Protein AF-A0A0J0YP64-F1 (afdb_monomer_lite)

Secondary structure (DSSP, 8-state):
-HHHHHHHHHHHHHHHHHHHHHHHHHHTT--TT-HHHHHHHHHHHHHHHHHTTT-

Foldseek 3Di:
DVVVVVVVVVVVVVVVVLVVVLVVCVVVVPDPPDVVNVVSCVVCVVVVVVVVVVD

Organism: NCBI:txid1470200

Structure (mmCIF, N/CA/C/O backbone):
data_AF-A0A0J0YP64-F1
#
_entry.id   AF-A0A0J0YP64-F1
#
loop_
_atom_site.group_PDB
_atom_site.id
_atom_site.type_symbol
_atom_site.label_atom_id
_atom_site.label_alt_id
_atom_site.label_comp_id
_atom_site.label_asym_id
_atom_site.label_entity_id
_atom_site.label_seq_id
_atom_site.pdbx_PDB_ins_code
_atom_site.Cartn_x
_atom_site.Cartn_y
_atom_site.Cartn_z
_atom_site.occupancy
_atom_site.B_iso_or_equiv
_atom_site.auth_seq_id
_atom_site.auth_comp_id
_atom_site.auth_asym_id
_atom_site.auth_atom_id
_atom_site.pdbx_PDB_model_num
ATOM 1 N N . MET A 1 1 ? 12.543 0.611 -24.150 1.00 62.34 1 MET A N 1
ATOM 2 C CA . MET A 1 1 ? 11.211 0.039 -23.830 1.00 62.34 1 MET A CA 1
ATOM 3 C C . MET A 1 1 ? 11.152 -0.648 -22.461 1.00 62.34 1 MET A C 1
ATOM 5 O O . MET A 1 1 ? 10.065 -0.854 -21.949 1.00 62.34 1 MET A O 1
ATOM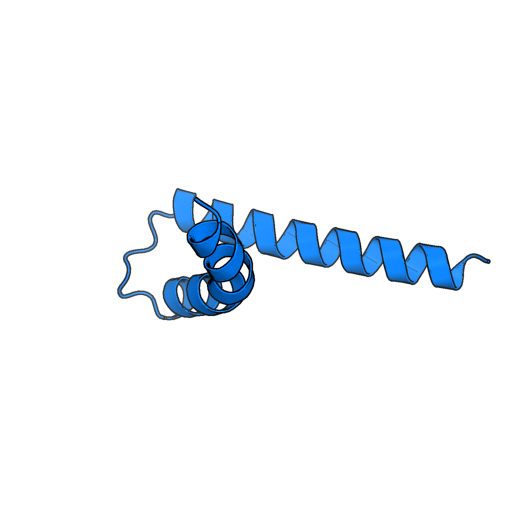 9 N N . THR A 1 2 ? 12.288 -0.937 -21.821 1.00 80.44 2 THR A N 1
ATOM 10 C CA . THR A 1 2 ? 12.371 -1.635 -20.524 1.00 80.44 2 THR A CA 1
ATOM 11 C C . THR A 1 2 ? 12.086 -0.751 -19.305 1.00 80.44 2 THR A C 1
ATOM 13 O O . THR A 1 2 ? 11.477 -1.217 -18.351 1.00 80.44 2 THR A O 1
ATOM 16 N N . ALA A 1 3 ? 12.455 0.535 -19.340 1.00 84.00 3 ALA A N 1
ATOM 17 C CA . ALA A 1 3 ? 12.251 1.449 -18.209 1.00 84.00 3 ALA A CA 1
ATOM 18 C C . ALA A 1 3 ? 10.767 1.653 -17.849 1.00 84.00 3 ALA A C 1
ATOM 20 O O . ALA A 1 3 ? 10.429 1.721 -16.673 1.00 84.00 3 ALA A O 1
ATOM 21 N N . LEU A 1 4 ? 9.878 1.700 -18.850 1.00 88.06 4 LEU A N 1
ATOM 22 C CA . LEU A 1 4 ? 8.436 1.840 -18.624 1.00 88.06 4 LEU A CA 1
ATOM 23 C C . LEU A 1 4 ? 7.857 0.593 -17.942 1.00 88.06 4 LEU A C 1
ATOM 25 O O . LEU A 1 4 ? 7.086 0.712 -16.998 1.00 88.06 4 LEU A O 1
ATOM 29 N N . ILE A 1 5 ? 8.282 -0.594 -18.387 1.00 89.50 5 ILE A N 1
ATOM 30 C CA . ILE A 1 5 ? 7.873 -1.876 -17.800 1.00 89.50 5 ILE A CA 1
ATOM 31 C C . ILE A 1 5 ? 8.340 -1.955 -16.346 1.00 89.50 5 ILE A C 1
ATOM 33 O O . ILE A 1 5 ? 7.551 -2.306 -15.480 1.00 89.50 5 ILE A O 1
ATOM 37 N N . TYR A 1 6 ? 9.579 -1.547 -16.062 1.00 90.81 6 TYR A N 1
ATOM 38 C CA . TYR A 1 6 ? 10.121 -1.539 -14.703 1.00 90.81 6 TYR A CA 1
ATOM 39 C C . TYR A 1 6 ? 9.355 -0.588 -13.769 1.00 90.81 6 TYR A C 1
ATOM 41 O O . TYR A 1 6 ? 9.095 -0.912 -12.612 1.00 90.81 6 TYR A O 1
ATOM 49 N N . LEU A 1 7 ? 8.954 0.582 -14.278 1.00 91.38 7 LEU A N 1
ATOM 50 C CA . LEU A 1 7 ? 8.160 1.558 -13.527 1.00 91.38 7 LEU A CA 1
ATOM 51 C C . LEU A 1 7 ? 6.766 1.021 -13.192 1.00 91.38 7 LEU A C 1
ATOM 53 O O . LEU A 1 7 ? 6.304 1.161 -12.061 1.00 91.38 7 LEU A O 1
ATOM 57 N N . VAL A 1 8 ? 6.114 0.388 -14.168 1.00 93.06 8 VAL A N 1
ATOM 58 C CA . VAL A 1 8 ? 4.796 -0.229 -13.987 1.00 93.06 8 VAL A CA 1
ATOM 59 C C . VAL A 1 8 ? 4.878 -1.410 -13.023 1.00 93.06 8 VAL A C 1
ATOM 61 O O . VAL A 1 8 ? 4.056 -1.500 -12.116 1.00 93.06 8 VAL A O 1
ATOM 64 N N . ASP A 1 9 ? 5.885 -2.267 -13.164 1.00 92.81 9 ASP A N 1
ATOM 65 C CA . ASP A 1 9 ? 6.103 -3.420 -12.289 1.00 92.81 9 ASP A CA 1
ATOM 66 C C . ASP A 1 9 ? 6.387 -2.997 -10.839 1.00 92.81 9 ASP A C 1
ATOM 68 O O . ASP A 1 9 ? 5.789 -3.522 -9.898 1.00 92.81 9 ASP A O 1
ATOM 72 N 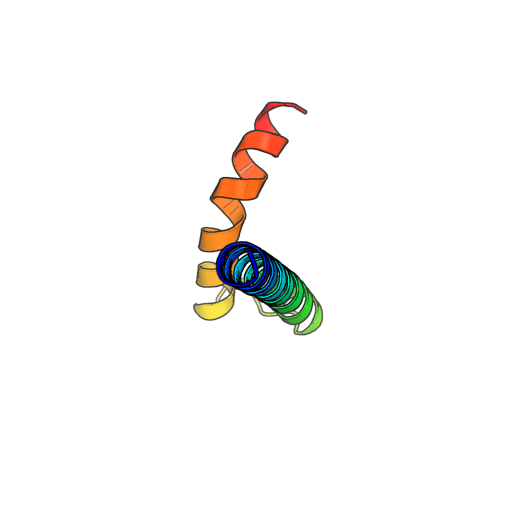N . THR A 1 10 ? 7.203 -1.953 -10.651 1.00 92.62 10 THR A N 1
ATOM 73 C CA . THR A 1 10 ? 7.460 -1.362 -9.328 1.00 92.62 10 THR A CA 1
ATOM 74 C C . THR A 1 10 ? 6.178 -0.806 -8.709 1.00 92.62 10 THR A C 1
ATOM 76 O O . THR A 1 10 ? 5.894 -1.066 -7.539 1.00 92.62 10 THR A O 1
ATOM 79 N N . LEU A 1 11 ? 5.376 -0.061 -9.478 1.00 92.62 11 LEU A N 1
ATOM 80 C CA . LEU A 1 11 ? 4.106 0.493 -8.997 1.00 92.62 11 LEU A CA 1
ATOM 81 C C . LEU A 1 11 ? 3.098 -0.604 -8.645 1.00 92.62 11 LEU A C 1
ATOM 83 O O . LEU A 1 11 ? 2.420 -0.507 -7.621 1.00 92.62 11 LEU A O 1
ATOM 87 N N . LEU A 1 12 ? 3.019 -1.654 -9.462 1.00 91.62 12 LEU A N 1
ATOM 88 C CA . LEU A 1 12 ? 2.135 -2.791 -9.234 1.00 91.62 12 LEU A CA 1
ATOM 89 C C . LEU A 1 12 ? 2.547 -3.567 -7.978 1.00 91.62 12 LEU A C 1
ATOM 91 O O . LEU A 1 12 ? 1.704 -3.876 -7.136 1.00 91.62 12 LEU A O 1
ATOM 95 N N . THR A 1 13 ? 3.846 -3.814 -7.812 1.00 89.25 13 THR A N 1
ATOM 96 C CA . THR A 1 13 ? 4.410 -4.481 -6.633 1.00 89.25 13 THR A CA 1
ATOM 97 C C . THR A 1 13 ? 4.190 -3.654 -5.368 1.00 89.25 13 THR A C 1
ATOM 99 O O . THR A 1 13 ? 3.790 -4.195 -4.337 1.00 89.25 13 THR A O 1
ATOM 102 N N . LEU A 1 14 ? 4.368 -2.332 -5.439 1.00 88.44 14 LEU A N 1
ATOM 103 C CA . LEU A 1 14 ? 4.086 -1.424 -4.326 1.00 88.44 14 LEU A CA 1
ATOM 104 C C . LEU A 1 14 ? 2.595 -1.441 -3.955 1.00 88.44 14 LEU A C 1
ATOM 106 O O . LEU A 1 14 ? 2.252 -1.524 -2.775 1.00 88.44 14 LEU A O 1
ATOM 110 N N . ALA A 1 15 ? 1.702 -1.416 -4.947 1.00 85.25 15 ALA A N 1
ATOM 111 C CA . ALA A 1 15 ? 0.263 -1.516 -4.723 1.00 85.25 15 ALA A CA 1
ATOM 112 C C . ALA A 1 15 ? -0.121 -2.855 -4.068 1.00 85.25 15 ALA A C 1
ATOM 114 O O . ALA A 1 15 ? -0.876 -2.868 -3.093 1.00 85.25 15 ALA A O 1
ATOM 115 N N . LEU A 1 16 ? 0.448 -3.969 -4.541 1.00 88.12 16 LEU A N 1
ATOM 116 C CA . LEU A 1 16 ? 0.281 -5.293 -3.932 1.00 88.12 16 LEU A CA 1
ATOM 117 C C . LEU A 1 16 ? 0.776 -5.316 -2.483 1.00 88.12 16 LEU A C 1
ATOM 119 O O . LEU A 1 16 ? 0.078 -5.830 -1.609 1.00 88.12 16 LEU A O 1
ATOM 123 N N . PHE A 1 17 ? 1.930 -4.710 -2.203 1.00 88.00 17 PHE A N 1
ATOM 124 C CA . PHE A 1 17 ? 2.480 -4.623 -0.851 1.00 88.00 17 PHE A CA 1
ATOM 125 C C . PHE A 1 17 ? 1.547 -3.863 0.101 1.00 88.00 17 PHE A C 1
ATOM 127 O O . PHE A 1 17 ? 1.308 -4.309 1.222 1.00 88.00 17 PHE A O 1
ATOM 134 N N . VAL A 1 18 ? 0.948 -2.758 -0.352 1.00 80.94 18 VAL A N 1
ATOM 135 C CA . VAL A 1 18 ? -0.033 -1.988 0.435 1.00 80.94 18 VAL A CA 1
ATOM 136 C C . VAL A 1 18 ? -1.302 -2.803 0.713 1.00 80.94 18 VAL A C 1
ATOM 138 O O . VAL A 1 18 ? -1.828 -2.773 1.831 1.00 80.94 18 VAL A O 1
ATOM 141 N N . VAL A 1 19 ? -1.793 -3.561 -0.270 1.00 82.12 19 VAL A N 1
ATOM 142 C CA . VAL A 1 19 ? -2.959 -4.445 -0.095 1.00 82.12 19 VAL A CA 1
ATOM 143 C C . VAL A 1 19 ? -2.651 -5.571 0.893 1.00 82.12 19 VAL A C 1
ATOM 145 O O . VAL A 1 19 ? -3.447 -5.822 1.801 1.00 82.12 19 VAL A O 1
ATOM 148 N N . LEU A 1 20 ? -1.484 -6.206 0.772 1.00 84.00 20 LEU A N 1
ATOM 149 C CA . LEU A 1 20 ? -1.031 -7.234 1.707 1.00 84.00 20 LEU A CA 1
ATOM 150 C C . LEU A 1 20 ? -0.848 -6.672 3.117 1.00 84.00 20 LEU A C 1
ATOM 1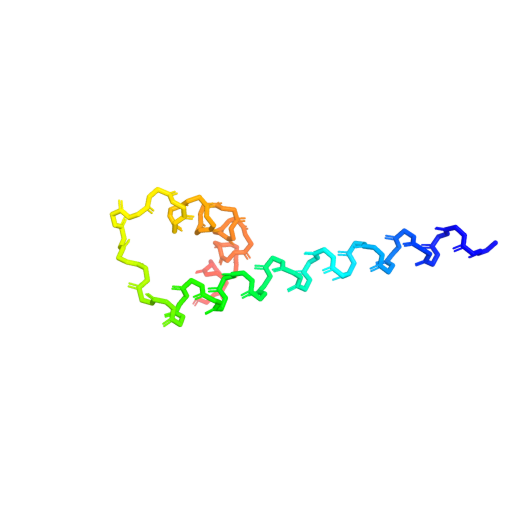52 O O . LEU A 1 20 ? -1.292 -7.304 4.069 1.00 84.00 20 LEU A O 1
ATOM 156 N N . ALA A 1 21 ? -0.289 -5.468 3.266 1.00 78.88 21 ALA A N 1
ATOM 157 C CA . ALA A 1 21 ? -0.167 -4.797 4.560 1.00 78.88 21 ALA A CA 1
ATOM 158 C C . ALA A 1 21 ? -1.538 -4.576 5.223 1.00 78.88 21 ALA A C 1
ATOM 160 O O . ALA A 1 21 ? -1.691 -4.780 6.429 1.00 78.88 21 ALA A O 1
ATOM 161 N N . ARG A 1 22 ? -2.565 -4.225 4.438 1.00 71.44 22 ARG A N 1
ATOM 162 C CA . ARG A 1 22 ? -3.944 -4.120 4.935 1.00 71.44 22 ARG A CA 1
ATOM 163 C C . ARG A 1 22 ? -4.510 -5.471 5.376 1.00 71.44 22 ARG A C 1
ATOM 165 O O . ARG A 1 22 ? -5.166 -5.527 6.415 1.00 71.44 22 ARG A O 1
ATOM 172 N N . LEU A 1 23 ? -4.250 -6.541 4.624 1.00 78.25 23 LEU A N 1
ATOM 173 C CA . LEU A 1 23 ? -4.666 -7.897 4.995 1.00 78.25 23 LEU A CA 1
ATOM 174 C C . LEU A 1 23 ? -3.957 -8.363 6.276 1.00 78.25 23 LEU A C 1
ATOM 176 O O . LEU A 1 23 ? -4.593 -8.923 7.165 1.00 78.25 23 LEU A O 1
ATOM 180 N N . LEU A 1 24 ? -2.663 -8.056 6.405 1.00 79.25 24 LEU A N 1
ATOM 181 C CA . LEU A 1 24 ? -1.858 -8.358 7.586 1.00 79.25 24 LEU A CA 1
ATOM 182 C C . LEU A 1 24 ? -2.392 -7.645 8.828 1.00 79.25 24 LEU A C 1
ATOM 184 O O . LEU A 1 24 ? -2.486 -8.259 9.884 1.00 79.25 24 LEU A O 1
ATOM 188 N N . LEU A 1 25 ? -2.790 -6.375 8.711 1.00 72.25 25 LEU A N 1
ATOM 189 C CA . LEU A 1 25 ? -3.428 -5.651 9.814 1.00 72.25 25 LEU A CA 1
ATOM 190 C C . LEU A 1 25 ? -4.772 -6.257 10.226 1.00 72.25 25 LEU A C 1
ATOM 192 O O . LEU A 1 25 ? -5.083 -6.288 11.418 1.00 72.25 25 LEU A O 1
ATOM 196 N N . GLN A 1 26 ? -5.567 -6.728 9.259 1.00 67.69 26 GLN A N 1
ATOM 197 C CA . GLN A 1 26 ? -6.819 -7.433 9.543 1.00 67.69 26 GLN A CA 1
ATOM 198 C C . GLN A 1 26 ? -6.553 -8.776 10.239 1.00 67.69 26 GLN A C 1
ATOM 200 O O . GLN A 1 26 ? -7.220 -9.095 11.222 1.00 67.69 26 GLN A O 1
ATOM 205 N N . TRP A 1 27 ? -5.552 -9.535 9.779 1.00 67.88 27 TRP A N 1
ATOM 206 C CA . TRP A 1 27 ? -5.115 -10.796 10.392 1.00 67.88 27 TRP A CA 1
ATOM 207 C C . TRP A 1 27 ? -4.539 -10.610 11.793 1.00 67.88 27 TRP A C 1
ATOM 209 O O . TRP A 1 27 ? -4.865 -11.377 12.696 1.00 67.88 27 TRP A O 1
ATOM 219 N N . ALA A 1 28 ? -3.749 -9.559 12.001 1.00 70.88 28 ALA A N 1
ATOM 220 C CA . ALA A 1 28 ? -3.178 -9.213 13.296 1.00 70.88 28 ALA A CA 1
ATOM 221 C C . 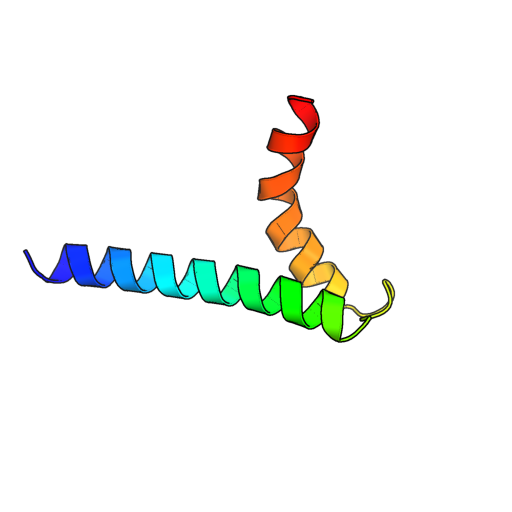ALA A 1 28 ? -4.232 -8.725 14.307 1.00 70.88 28 ALA A C 1
ATOM 223 O O . ALA A 1 28 ? -3.865 -8.417 15.439 1.00 70.88 28 ALA A O 1
ATOM 224 N N . ARG A 1 29 ? -5.517 -8.625 13.909 1.00 62.34 29 ARG A N 1
ATOM 225 C CA . ARG A 1 29 ? -6.608 -8.023 14.695 1.00 62.34 29 ARG A CA 1
ATOM 226 C C . ARG A 1 29 ? -6.148 -6.732 15.369 1.00 62.34 29 ARG A C 1
ATOM 228 O O . ARG A 1 29 ? -6.379 -6.535 16.558 1.00 62.34 29 ARG A O 1
ATOM 235 N N . ALA A 1 30 ? -5.439 -5.881 14.622 1.00 59.66 30 ALA A N 1
ATOM 236 C CA . ALA A 1 30 ? -4.912 -4.646 15.176 1.00 59.66 30 ALA A CA 1
ATOM 237 C C . ALA A 1 30 ? -6.097 -3.775 15.613 1.00 59.66 30 ALA A C 1
ATOM 239 O O . ALA A 1 30 ? -6.820 -3.235 14.775 1.00 59.66 30 ALA A O 1
ATOM 240 N N . ASP A 1 31 ? -6.314 -3.689 16.927 1.00 57.56 31 ASP A N 1
ATOM 241 C CA . ASP A 1 31 ? -7.371 -2.882 17.524 1.00 57.56 31 ASP A CA 1
ATOM 242 C C . ASP A 1 31 ? -7.340 -1.459 16.955 1.00 57.56 31 ASP A C 1
ATOM 244 O O . ASP A 1 31 ? -6.271 -0.876 16.750 1.00 57.56 31 ASP A O 1
ATOM 248 N N . PHE A 1 32 ? -8.515 -0.856 16.756 1.00 54.97 32 PHE A N 1
ATOM 249 C CA . PHE A 1 32 ? -8.687 0.494 16.193 1.00 54.97 32 PHE A CA 1
ATOM 250 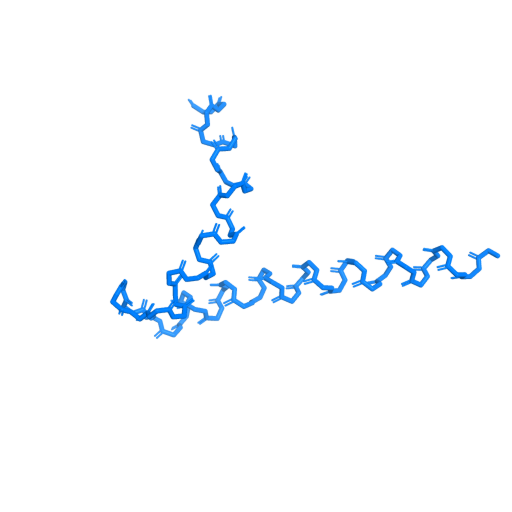C C . PHE A 1 32 ? -7.945 1.613 16.963 1.00 54.97 32 PHE A C 1
ATOM 252 O O . PHE A 1 32 ? -7.901 2.759 16.508 1.00 54.97 32 PHE A O 1
ATOM 259 N N . ARG A 1 33 ? -7.347 1.300 18.121 1.00 59.31 33 ARG A N 1
ATOM 260 C CA . ARG A 1 33 ? -6.492 2.192 18.922 1.00 59.31 33 ARG A CA 1
ATOM 261 C C . ARG A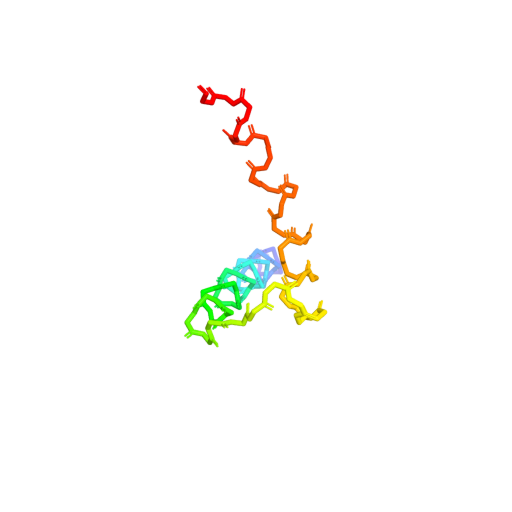 1 33 ? -5.017 2.171 18.502 1.00 59.31 33 ARG A C 1
ATOM 263 O O . ARG A 1 33 ? -4.254 2.993 18.999 1.00 59.31 33 ARG A O 1
ATOM 270 N N . ASN A 1 34 ? -4.601 1.269 17.609 1.00 64.06 34 ASN A N 1
ATOM 271 C CA . ASN A 1 34 ? -3.223 1.213 17.136 1.00 64.06 34 ASN A CA 1
ATOM 272 C C . ASN A 1 34 ? -2.991 2.296 16.057 1.00 64.06 34 ASN A C 1
ATOM 274 O O . ASN A 1 34 ? -3.637 2.253 15.003 1.00 64.06 34 ASN A O 1
ATOM 278 N N . PRO A 1 35 ? -2.074 3.260 16.275 1.00 65.88 35 PRO A N 1
ATOM 279 C CA . PRO A 1 35 ? -1.808 4.343 15.324 1.00 65.88 35 PRO A CA 1
ATOM 280 C C . PRO A 1 35 ? -1.401 3.837 13.929 1.00 65.88 35 PRO A C 1
ATOM 282 O O . PRO A 1 35 ? -1.700 4.490 12.929 1.00 65.88 35 PRO A O 1
ATOM 285 N N . ILE A 1 36 ? -0.804 2.642 13.835 1.00 66.88 36 ILE A N 1
ATOM 286 C CA . ILE A 1 36 ? -0.430 2.011 12.559 1.00 66.88 36 ILE A CA 1
ATOM 287 C C . ILE A 1 36 ? -1.671 1.536 11.784 1.00 66.88 36 ILE A C 1
ATOM 289 O O . ILE A 1 36 ? -1.772 1.744 10.573 1.00 66.88 36 ILE A O 1
ATOM 293 N N . ALA A 1 37 ? -2.654 0.957 12.479 1.00 64.44 37 ALA A N 1
ATOM 294 C CA . ALA A 1 37 ? -3.912 0.535 11.865 1.00 64.44 37 ALA A CA 1
ATOM 295 C C . ALA A 1 37 ? -4.702 1.741 11.333 1.00 64.44 37 ALA A C 1
ATOM 297 O O . ALA A 1 37 ? -5.228 1.698 10.219 1.00 64.44 37 ALA A O 1
ATOM 298 N N . GLN A 1 38 ? -4.717 2.853 12.078 1.00 70.31 38 GLN A N 1
ATOM 299 C CA . GLN A 1 38 ? -5.346 4.096 11.624 1.00 70.31 38 GLN A CA 1
ATOM 300 C C . GLN A 1 38 ? -4.642 4.693 10.403 1.00 70.31 38 GLN A C 1
ATOM 302 O O . GLN A 1 38 ? -5.323 5.135 9.479 1.00 70.31 38 GLN A O 1
ATOM 307 N N . ALA A 1 39 ? -3.306 4.677 10.359 1.00 71.25 39 ALA A N 1
ATOM 308 C CA . ALA A 1 39 ? -2.549 5.169 9.209 1.00 71.25 39 ALA A CA 1
ATOM 309 C C . ALA A 1 39 ? -2.889 4.390 7.929 1.00 71.25 39 ALA A C 1
ATOM 311 O O . ALA A 1 39 ? -3.193 4.997 6.901 1.00 71.25 39 ALA A O 1
ATOM 312 N N . ILE A 1 40 ? -2.934 3.057 7.997 1.00 68.25 40 ILE A N 1
ATOM 313 C CA . ILE A 1 40 ? -3.233 2.226 6.823 1.00 68.25 40 ILE A CA 1
ATOM 314 C C . ILE A 1 40 ? -4.694 2.374 6.389 1.00 68.25 40 ILE A C 1
ATOM 316 O O . ILE A 1 40 ? -4.954 2.512 5.192 1.00 68.25 40 ILE A O 1
ATOM 320 N N . VAL A 1 41 ? -5.647 2.439 7.326 1.00 67.88 41 VAL A N 1
ATOM 321 C CA . VAL A 1 41 ? -7.053 2.746 7.007 1.00 67.88 41 VAL A CA 1
ATOM 322 C C . VAL A 1 41 ? -7.182 4.131 6.376 1.00 67.88 41 VAL A C 1
ATOM 324 O O . VAL A 1 41 ? -7.923 4.282 5.415 1.00 67.88 41 VAL A O 1
ATOM 327 N N . LYS A 1 42 ? -6.441 5.140 6.843 1.00 70.12 42 LYS A N 1
ATOM 328 C CA . LYS A 1 42 ? -6.481 6.501 6.283 1.00 70.12 42 LYS A CA 1
ATOM 329 C C . LYS A 1 42 ? -5.873 6.576 4.880 1.00 70.12 42 LYS A C 1
ATOM 331 O O . LYS A 1 42 ? -6.378 7.332 4.060 1.00 70.12 42 LYS A O 1
ATOM 336 N N . ILE A 1 43 ? -4.852 5.766 4.597 1.00 71.25 43 ILE A N 1
ATOM 337 C CA . ILE A 1 43 ? -4.239 5.639 3.266 1.00 71.25 43 ILE A CA 1
ATOM 338 C C . ILE A 1 43 ? -5.150 4.861 2.306 1.00 71.25 43 ILE A C 1
ATOM 340 O O . ILE A 1 43 ? -5.252 5.220 1.137 1.00 71.25 43 ILE A O 1
ATOM 344 N N . THR A 1 44 ? -5.861 3.831 2.780 1.00 65.56 44 THR A N 1
ATOM 345 C CA . THR A 1 44 ? -6.762 3.037 1.922 1.00 65.56 44 THR A CA 1
ATOM 346 C C . THR A 1 44 ? -8.179 3.599 1.805 1.00 65.56 44 THR A C 1
ATOM 348 O O . THR A 1 44 ? -8.836 3.376 0.792 1.00 65.56 44 THR A O 1
ATOM 351 N N . ASN A 1 45 ? -8.646 4.393 2.769 1.00 69.00 45 ASN A N 1
ATOM 352 C CA . ASN A 1 45 ? -9.946 5.064 2.737 1.00 69.00 45 ASN A CA 1
ATOM 353 C C . ASN A 1 45 ? -10.202 5.934 1.499 1.00 69.00 45 ASN A C 1
ATOM 355 O O . ASN A 1 45 ? -11.299 5.803 0.964 1.00 69.00 45 ASN A O 1
ATOM 359 N N . PRO A 1 46 ? -9.283 6.781 0.988 1.00 68.00 46 PRO A N 1
ATOM 360 C CA . PRO A 1 46 ? -9.541 7.550 -0.231 1.00 68.00 46 PRO A CA 1
ATOM 361 C C . PRO A 1 46 ? -9.796 6.663 -1.455 1.00 68.00 46 PRO A C 1
ATOM 363 O O . PRO A 1 46 ? -10.470 7.102 -2.379 1.00 68.00 46 PRO A O 1
ATOM 366 N N . LEU A 1 47 ? -9.327 5.411 -1.445 1.00 64.12 47 LEU A N 1
ATOM 367 C CA . LEU A 1 47 ? -9.609 4.430 -2.494 1.00 64.12 47 LEU A CA 1
ATOM 368 C C . LEU A 1 47 ? -10.995 3.774 -2.333 1.00 64.12 47 LEU A C 1
ATOM 370 O O . LEU A 1 47 ? -11.621 3.389 -3.313 1.00 64.12 47 LEU A O 1
ATOM 374 N N . ILE A 1 48 ? -11.489 3.650 -1.098 1.00 62.88 48 ILE A N 1
ATOM 375 C CA . ILE A 1 48 ? -12.728 2.923 -0.762 1.00 62.88 48 ILE A CA 1
ATOM 376 C C . ILE A 1 48 ? -13.940 3.863 -0.672 1.00 62.88 48 ILE A C 1
ATOM 378 O O . ILE A 1 48 ? -15.048 3.478 -1.032 1.00 62.88 48 ILE A O 1
ATOM 382 N N . LEU A 1 49 ? -13.749 5.102 -0.209 1.00 66.69 49 LEU A N 1
ATOM 383 C CA . LEU A 1 49 ? -14.782 6.142 -0.140 1.00 66.69 49 LEU A CA 1
ATOM 384 C C . LEU A 1 49 ? -15.500 6.417 -1.472 1.00 66.69 49 LEU A C 1
ATOM 386 O O . LEU A 1 49 ? -16.723 6.547 -1.429 1.00 66.69 49 LEU A O 1
ATOM 390 N N . PRO A 1 50 ? -14.820 6.508 -2.635 1.00 61.25 50 PRO A N 1
ATOM 391 C CA . PRO A 1 50 ? -15.517 6.676 -3.907 1.00 61.25 50 PRO A CA 1
ATOM 392 C C . PRO A 1 50 ? -16.351 5.439 -4.249 1.00 61.25 50 PRO A C 1
ATOM 394 O O . PRO A 1 50 ? -17.496 5.583 -4.659 1.00 61.25 50 PRO A O 1
ATOM 397 N N . LEU A 1 51 ? -15.838 4.233 -3.986 1.00 60.25 51 LEU A N 1
ATOM 398 C CA . LEU A 1 51 ? -16.562 2.983 -4.230 1.00 60.25 51 LEU A CA 1
ATOM 399 C C . LEU A 1 51 ? -17.817 2.862 -3.348 1.00 60.25 51 LEU A C 1
ATOM 401 O O . LEU A 1 51 ? -18.853 2.385 -3.797 1.00 60.25 51 LEU A O 1
ATOM 405 N N . ARG A 1 52 ? -17.753 3.368 -2.110 1.00 63.88 52 ARG A N 1
ATOM 406 C CA . ARG A 1 52 ? -18.881 3.386 -1.165 1.00 63.88 52 ARG A CA 1
ATOM 407 C C . ARG A 1 52 ? -19.937 4.455 -1.465 1.00 63.88 52 ARG A C 1
ATOM 409 O O . ARG A 1 52 ? -20.963 4.457 -0.803 1.00 63.88 52 ARG A O 1
ATOM 416 N N . ARG A 1 53 ? -19.672 5.387 -2.388 1.00 62.34 53 ARG A N 1
ATOM 417 C CA . ARG A 1 53 ? -20.663 6.370 -2.866 1.00 62.34 53 ARG A CA 1
ATOM 418 C C . ARG A 1 53 ? -21.466 5.881 -4.072 1.00 62.34 53 ARG A C 1
ATOM 420 O O . ARG A 1 53 ? -22.425 6.546 -4.440 1.00 62.34 53 ARG A O 1
ATOM 427 N N . VAL A 1 54 ? -21.037 4.793 -4.710 1.00 71.19 54 VAL A N 1
ATOM 428 C CA . VAL A 1 54 ? -21.667 4.247 -5.925 1.00 71.19 54 VAL A CA 1
ATOM 429 C C . VAL A 1 54 ? -22.638 3.099 -5.604 1.00 71.19 54 VAL A C 1
ATOM 431 O O . VAL A 1 54 ? -23.509 2.808 -6.417 1.00 71.19 54 VAL A O 1
ATOM 434 N N . LEU A 1 55 ? -22.505 2.480 -4.425 1.00 64.25 55 LEU A N 1
ATOM 435 C CA . LEU A 1 55 ? -23.475 1.554 -3.821 1.00 64.25 55 LEU A CA 1
ATOM 436 C C . LEU A 1 55 ? -24.542 2.328 -3.043 1.00 64.25 55 LEU A C 1
ATOM 438 O O . LEU A 1 55 ? -25.721 1.933 -3.144 1.00 64.25 55 LEU A O 1
#

InterPro domains:
  IPR003425 CCB3/YggT [PF02325] (1-55)

pLDDT: mean 74.1, std 11.34, range [54.97, 93.06]

Sequence (55 aa):
MTALIYLVDTLLTLALFVVLARLLLQWARADFRNPIAQAIVKITNPLILPLRRVL

Radius of gyration: 14.43 Å; chains: 1; bounding box: 36×18×43 Å